Protein AF-A0AAV1YV28-F1 (afdb_monomer_lite)

Structure (mmCIF, N/CA/C/O backbone):
data_AF-A0AAV1YV28-F1
#
_entry.id   AF-A0AAV1YV28-F1
#
loop_
_atom_site.group_PDB
_atom_site.id
_atom_site.type_symbol
_atom_site.label_atom_id
_atom_site.label_alt_id
_atom_site.label_comp_id
_atom_site.label_asym_id
_atom_site.label_entity_id
_atom_site.label_seq_id
_atom_site.pdbx_PDB_ins_code
_atom_site.Cartn_x
_atom_site.Cartn_y
_atom_site.Cartn_z
_atom_site.occupancy
_atom_site.B_iso_or_equiv
_atom_site.auth_seq_id
_atom_site.auth_comp_id
_atom_site.auth_asym_id
_atom_site.auth_atom_id
_atom_site.pdbx_PDB_model_num
ATOM 1 N N . SER A 1 1 ? -13.618 16.324 21.498 1.00 54.50 1 SER A N 1
ATOM 2 C CA . SER A 1 1 ? -12.581 15.289 21.315 1.00 54.50 1 SER A CA 1
ATOM 3 C C . SER A 1 1 ? -12.567 14.875 19.855 1.00 54.50 1 SER A C 1
ATOM 5 O O . SER A 1 1 ? -13.608 14.509 19.326 1.00 54.50 1 SER A O 1
ATOM 7 N N . THR A 1 2 ? -11.431 14.998 19.172 1.00 57.94 2 THR A N 1
ATOM 8 C CA . THR A 1 2 ? -11.263 14.490 17.802 1.00 57.94 2 THR A CA 1
ATOM 9 C C . THR A 1 2 ? -11.181 12.964 17.871 1.00 57.94 2 THR A C 1
ATOM 11 O O . THR A 1 2 ? -10.337 12.460 18.613 1.00 57.94 2 THR A O 1
ATOM 14 N N . PRO A 1 3 ? -12.046 12.206 17.176 1.00 66.44 3 PRO A N 1
ATOM 15 C CA . PRO A 1 3 ? -11.948 10.755 17.198 1.00 66.44 3 PRO A CA 1
ATOM 16 C C . PRO A 1 3 ? -10.608 10.331 16.591 1.00 66.44 3 PRO A C 1
ATOM 18 O O . PRO A 1 3 ? -10.273 10.738 15.478 1.00 66.44 3 PRO A O 1
ATOM 21 N N . SER A 1 4 ? -9.830 9.533 17.324 1.00 81.69 4 SER A N 1
ATOM 22 C CA . SER A 1 4 ? -8.639 8.892 16.771 1.00 81.69 4 SER A CA 1
ATOM 23 C C . SER A 1 4 ? -9.070 7.890 15.700 1.00 81.69 4 SER A C 1
ATOM 25 O O . SER A 1 4 ? -10.062 7.181 15.863 1.00 81.69 4 SER A O 1
ATOM 27 N N . ALA A 1 5 ? -8.353 7.853 14.579 1.00 90.00 5 ALA A N 1
ATOM 28 C CA . ALA A 1 5 ? -8.618 6.931 13.480 1.00 90.00 5 ALA A CA 1
ATOM 29 C C . ALA A 1 5 ? -7.328 6.204 13.104 1.00 90.00 5 ALA A C 1
ATOM 31 O O . ALA A 1 5 ? -6.271 6.827 12.984 1.00 90.00 5 ALA A O 1
ATOM 32 N N . ILE A 1 6 ? -7.424 4.893 12.903 1.00 92.81 6 ILE A N 1
ATOM 33 C CA . ILE A 1 6 ? -6.308 4.060 12.450 1.00 92.81 6 ILE A CA 1
ATOM 34 C C . ILE A 1 6 ? -6.349 4.030 10.923 1.00 92.81 6 ILE A C 1
ATOM 36 O O . ILE A 1 6 ? -7.394 3.743 10.346 1.00 92.81 6 ILE A O 1
ATOM 40 N N . GLN A 1 7 ? -5.232 4.329 10.263 1.00 94.88 7 GLN A N 1
ATOM 41 C CA . GLN A 1 7 ? -5.139 4.294 8.802 1.00 94.88 7 GLN A CA 1
ATOM 42 C C . GLN A 1 7 ? -4.438 3.019 8.351 1.00 94.88 7 GLN A C 1
ATOM 44 O O . GLN A 1 7 ? -3.347 2.712 8.828 1.00 94.88 7 GLN A O 1
ATOM 49 N N . VAL A 1 8 ? -5.049 2.296 7.416 1.00 94.69 8 VAL A N 1
ATOM 50 C CA . VAL A 1 8 ? -4.530 1.022 6.908 1.00 94.69 8 VAL A CA 1
ATOM 51 C C . VAL A 1 8 ? -4.495 1.056 5.386 1.00 94.69 8 VAL A C 1
ATOM 53 O O . VAL A 1 8 ? -5.479 1.413 4.744 1.00 94.69 8 VAL A O 1
ATOM 56 N N . SER A 1 9 ? -3.377 0.654 4.790 1.00 95.12 9 SER A N 1
ATOM 57 C CA . SER A 1 9 ? -3.264 0.397 3.354 1.00 95.12 9 SER A CA 1
ATOM 58 C C . SER A 1 9 ? -2.717 -1.009 3.121 1.00 95.12 9 SER A C 1
ATOM 60 O O . SER A 1 9 ? -1.862 -1.487 3.863 1.00 95.12 9 SER A O 1
ATOM 62 N N . VAL A 1 10 ? -3.221 -1.680 2.085 1.00 93.56 10 VAL A N 1
ATOM 63 C CA . VAL A 1 10 ? -2.729 -2.989 1.639 1.00 93.56 10 VAL A CA 1
ATOM 64 C C . VAL A 1 10 ? -2.138 -2.808 0.251 1.00 93.56 10 VAL A C 1
ATOM 66 O O . VAL A 1 10 ? -2.799 -2.288 -0.647 1.00 93.56 10 VAL A O 1
ATOM 69 N N . HIS A 1 11 ? -0.882 -3.203 0.076 1.00 91.44 11 HIS A N 1
ATOM 70 C CA . HIS A 1 11 ? -0.154 -3.018 -1.174 1.00 91.44 11 HIS A CA 1
ATOM 71 C C . HIS A 1 11 ? 0.862 -4.137 -1.408 1.00 91.44 11 HIS A C 1
ATOM 73 O O . HIS A 1 11 ? 1.182 -4.913 -0.510 1.00 91.44 11 HIS A O 1
ATOM 79 N N . GLY A 1 12 ? 1.379 -4.227 -2.636 1.00 88.50 12 GLY A N 1
ATOM 80 C CA . GLY A 1 12 ? 2.452 -5.165 -2.963 1.00 88.50 12 GLY A CA 1
ATOM 81 C C . GLY A 1 12 ? 3.758 -4.819 -2.241 1.00 88.50 12 GLY A C 1
ATOM 82 O O . GLY A 1 12 ? 4.046 -3.648 -2.001 1.00 88.50 12 GLY A O 1
ATOM 83 N N . SER A 1 13 ? 4.588 -5.827 -1.960 1.00 85.94 13 SER A N 1
ATOM 84 C CA . SER A 1 13 ? 5.840 -5.700 -1.185 1.00 85.94 13 SER A CA 1
ATOM 85 C C . SER A 1 13 ? 6.887 -4.749 -1.777 1.00 85.94 13 SER A C 1
ATOM 87 O O . SER A 1 13 ? 7.822 -4.343 -1.096 1.00 85.94 13 SER A O 1
ATOM 89 N N . ARG A 1 14 ? 6.748 -4.408 -3.059 1.00 84.69 14 ARG A N 1
ATOM 90 C CA . ARG A 1 14 ? 7.692 -3.596 -3.834 1.00 84.69 14 ARG A CA 1
ATOM 91 C C . ARG A 1 14 ? 7.271 -2.133 -3.998 1.00 84.69 14 ARG A C 1
ATOM 93 O O . ARG A 1 14 ? 7.998 -1.361 -4.614 1.00 84.69 14 ARG A O 1
ATOM 100 N N . VAL A 1 15 ? 6.109 -1.755 -3.478 1.00 84.56 15 VAL A N 1
ATOM 101 C CA . VAL A 1 15 ? 5.551 -0.398 -3.562 1.00 84.56 15 VAL A CA 1
ATOM 102 C C . VAL A 1 15 ? 5.334 0.101 -2.141 1.00 84.56 15 VAL A C 1
ATOM 104 O O . VAL A 1 15 ? 5.039 -0.705 -1.270 1.00 84.56 15 VAL A O 1
ATOM 107 N N . ILE A 1 16 ? 5.476 1.400 -1.893 1.00 86.25 16 ILE A N 1
ATOM 108 C CA . ILE A 1 16 ? 5.050 2.025 -0.635 1.00 86.25 16 ILE A CA 1
ATOM 109 C C . ILE A 1 16 ? 3.856 2.919 -0.944 1.00 86.25 16 ILE A C 1
ATOM 111 O O . ILE A 1 16 ? 3.889 3.692 -1.900 1.00 86.25 16 ILE A O 1
ATOM 115 N N . LEU A 1 17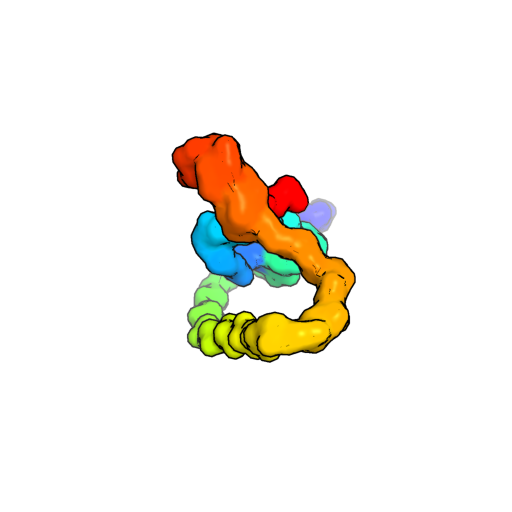 ? 2.794 2.811 -0.144 1.00 89.50 17 LEU A N 1
ATOM 116 C CA . LEU A 1 17 ? 1.629 3.687 -0.237 1.00 89.50 17 LEU A CA 1
ATOM 117 C C . LEU A 1 17 ? 1.495 4.529 1.025 1.00 89.50 17 LEU A C 1
ATOM 119 O O . LEU A 1 17 ? 1.695 4.045 2.135 1.00 89.50 17 LEU A O 1
ATOM 123 N N . ASN A 1 18 ? 1.065 5.777 0.859 1.00 91.00 18 ASN A N 1
ATOM 124 C CA . ASN A 1 18 ? 0.646 6.599 1.984 1.00 91.00 18 ASN A CA 1
ATOM 125 C C . ASN A 1 18 ? -0.779 6.185 2.418 1.00 91.00 18 ASN A C 1
ATOM 127 O O . ASN A 1 18 ? -1.717 6.420 1.647 1.00 91.00 18 ASN A O 1
ATOM 131 N N . PRO A 1 19 ? -0.980 5.628 3.627 1.00 93.94 19 PRO A N 1
ATOM 132 C CA . PRO A 1 19 ? -2.287 5.138 4.068 1.00 93.94 19 PRO A CA 1
ATOM 133 C C . PRO A 1 19 ? -3.329 6.250 4.262 1.00 93.94 19 PRO A C 1
ATOM 135 O O . PRO A 1 19 ? -4.517 5.979 4.149 1.00 93.94 19 PRO A O 1
ATOM 138 N N . PHE A 1 20 ? -2.913 7.508 4.450 1.00 92.44 20 PHE A N 1
ATOM 139 C CA . PHE A 1 20 ? -3.827 8.657 4.523 1.00 92.44 20 PHE A CA 1
ATOM 140 C C . PHE A 1 20 ? -4.368 9.081 3.150 1.00 92.44 20 PHE A C 1
ATOM 142 O O . PHE A 1 20 ? -5.399 9.741 3.071 1.00 92.44 20 PHE A O 1
ATOM 149 N N . LYS A 1 21 ? -3.668 8.735 2.059 1.00 93.50 21 LYS A N 1
ATOM 150 C CA . LYS A 1 21 ? -4.083 9.057 0.679 1.00 93.50 21 LYS A CA 1
ATOM 151 C C . LYS A 1 21 ? -4.669 7.858 -0.065 1.00 93.50 21 LYS A C 1
ATOM 153 O O . LYS A 1 21 ? -5.512 8.028 -0.941 1.00 93.50 21 LYS A O 1
ATOM 158 N N . LYS A 1 22 ? -4.151 6.659 0.209 1.00 92.94 22 LYS A N 1
ATOM 159 C CA . LYS A 1 22 ? -4.430 5.407 -0.509 1.00 92.94 22 LYS A CA 1
ATOM 160 C C . LYS A 1 22 ? -4.642 4.269 0.492 1.00 92.94 22 LYS A C 1
ATOM 162 O O . LYS A 1 22 ? -3.951 3.254 0.451 1.00 92.94 22 LYS A O 1
ATOM 167 N N . GLY A 1 23 ? -5.570 4.476 1.417 1.00 93.44 23 GLY A N 1
ATOM 168 C CA . GLY A 1 23 ? -5.921 3.516 2.456 1.00 93.44 23 GLY A CA 1
ATOM 169 C C . GLY A 1 23 ? -7.360 3.688 2.930 1.00 93.44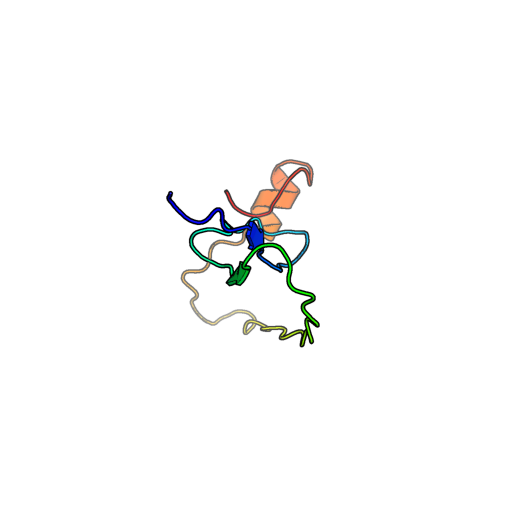 23 GLY A C 1
ATOM 170 O O . GLY A 1 23 ? -8.144 4.425 2.331 1.00 93.44 23 GLY A O 1
ATOM 171 N N . ILE A 1 24 ? -7.686 2.981 4.005 1.00 94.12 24 ILE A N 1
ATOM 172 C CA . ILE A 1 24 ? -8.970 3.027 4.699 1.00 94.12 24 ILE A CA 1
ATOM 173 C C . ILE A 1 24 ? -8.768 3.516 6.135 1.00 94.12 24 ILE A C 1
ATOM 175 O O . ILE A 1 24 ? -7.772 3.186 6.781 1.00 94.12 24 ILE A O 1
ATOM 179 N N . SER A 1 25 ? -9.737 4.281 6.637 1.00 94.62 25 SER A N 1
ATOM 180 C CA . SER A 1 25 ? -9.778 4.730 8.029 1.00 94.62 25 SER A CA 1
ATOM 181 C C . SER A 1 25 ? -10.667 3.808 8.858 1.00 94.62 25 SER A C 1
ATOM 183 O O . SER A 1 25 ? -11.851 3.644 8.562 1.00 94.62 25 SER A O 1
ATOM 185 N N . LEU A 1 26 ? -10.112 3.243 9.923 1.00 93.88 26 LEU A N 1
ATOM 186 C CA . LEU A 1 26 ? -10.811 2.379 10.865 1.00 93.88 26 LEU A CA 1
ATOM 187 C C . LEU A 1 26 ? -11.090 3.135 12.164 1.00 93.88 26 LEU A C 1
ATOM 189 O O . LEU A 1 26 ? -10.246 3.891 12.659 1.00 93.88 26 LEU A O 1
ATOM 193 N N . LYS A 1 27 ? -12.283 2.916 12.722 1.00 93.00 27 LYS A N 1
ATOM 194 C CA . LYS A 1 27 ? -12.656 3.457 14.029 1.00 93.00 27 LYS A CA 1
ATOM 195 C C . LYS A 1 27 ? -12.121 2.538 15.133 1.00 93.00 27 LYS A C 1
ATOM 197 O O . LYS A 1 27 ? -12.149 1.317 14.972 1.00 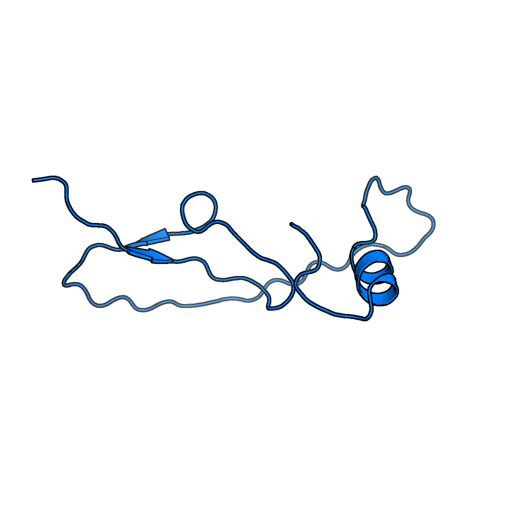93.00 27 LYS A O 1
ATOM 202 N N . PRO A 1 28 ? -11.658 3.095 16.259 1.00 91.06 28 PRO A N 1
ATOM 203 C CA . PRO A 1 28 ? -11.231 2.302 17.403 1.00 91.06 28 PRO A CA 1
ATOM 204 C C . PRO A 1 28 ? -12.416 1.543 18.013 1.00 91.06 28 PRO A C 1
ATOM 206 O O . PRO A 1 28 ? -13.562 1.972 17.885 1.00 91.06 28 PRO A O 1
ATOM 209 N N . CYS A 1 29 ? -12.118 0.443 18.709 1.00 92.31 29 CYS A N 1
ATOM 210 C CA . CYS A 1 29 ? -13.089 -0.404 19.418 1.00 92.31 29 CYS A CA 1
ATOM 211 C C . CYS A 1 29 ? -14.071 -1.187 18.523 1.00 92.31 29 CYS A C 1
ATOM 213 O O . CYS A 1 29 ? -15.137 -1.586 18.987 1.00 92.31 29 CYS A O 1
ATOM 215 N N . TYR A 1 30 ? -13.705 -1.449 17.266 1.00 92.56 30 TYR A N 1
ATOM 216 C CA . TYR A 1 30 ? -14.450 -2.322 16.354 1.00 92.56 30 TYR A CA 1
ATOM 217 C C . TYR A 1 30 ? -13.560 -3.448 15.823 1.00 92.56 30 TYR A C 1
ATOM 219 O O . T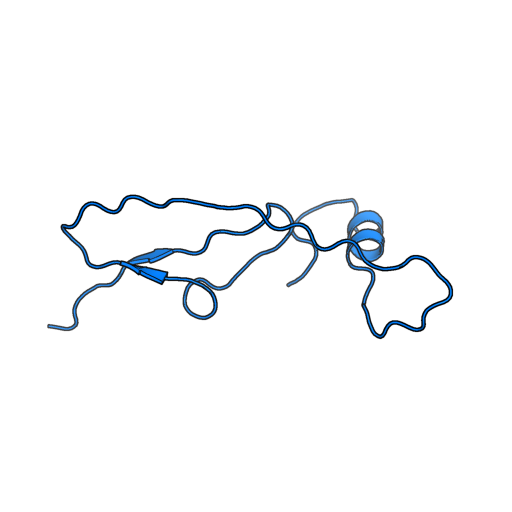YR A 1 30 ? -12.357 -3.267 15.638 1.00 92.56 30 TYR A O 1
ATOM 227 N N . ASN A 1 31 ? -14.178 -4.591 15.526 1.00 95.12 31 ASN A N 1
ATOM 228 C CA . ASN A 1 31 ? -13.542 -5.690 14.806 1.00 95.12 31 ASN A CA 1
ATOM 229 C C . ASN A 1 31 ? -13.873 -5.576 13.314 1.00 95.12 31 ASN A C 1
ATOM 231 O O . ASN A 1 31 ? -15.038 -5.417 12.949 1.00 95.12 31 ASN A O 1
ATOM 235 N N . TYR A 1 32 ? -12.857 -5.677 12.456 1.00 95.06 32 TYR A N 1
ATOM 236 C CA . TYR A 1 32 ? -12.999 -5.569 11.005 1.00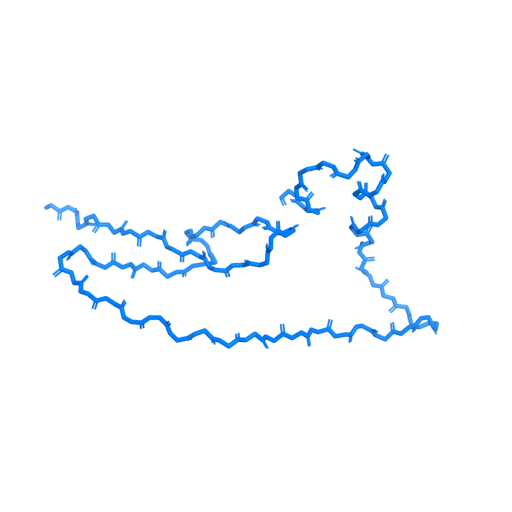 95.06 32 TYR A CA 1
ATOM 237 C C . TYR A 1 32 ? -12.500 -6.841 10.323 1.00 95.06 32 TYR A C 1
ATOM 239 O O . TYR A 1 32 ? -11.367 -7.259 10.547 1.00 95.06 32 TYR A O 1
ATOM 247 N N . ASN A 1 33 ? -13.321 -7.410 9.440 1.00 96.06 33 ASN A N 1
ATOM 248 C CA . ASN A 1 33 ? -12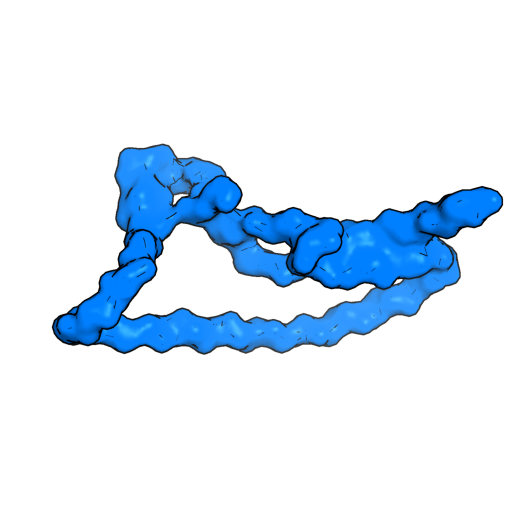.912 -8.494 8.551 1.00 96.06 33 ASN A CA 1
ATOM 249 C C . ASN A 1 33 ? -12.545 -7.904 7.185 1.00 96.06 33 ASN A C 1
ATOM 251 O O . ASN A 1 33 ? -13.385 -7.284 6.531 1.00 96.06 33 ASN A O 1
ATOM 255 N N . LEU A 1 34 ? -11.293 -8.083 6.762 1.00 93.69 34 LEU A N 1
ATOM 256 C CA . LEU A 1 34 ? -10.798 -7.615 5.468 1.00 93.69 34 LEU A CA 1
ATOM 257 C C . LEU A 1 34 ? -10.749 -8.783 4.482 1.00 93.69 34 LEU A C 1
ATOM 259 O O . LEU A 1 34 ? -9.963 -9.712 4.650 1.00 93.69 34 LEU A O 1
ATOM 263 N N . PHE A 1 35 ? -11.562 -8.712 3.431 1.00 95.12 35 PHE A N 1
ATOM 264 C CA . PHE A 1 35 ? -11.568 -9.692 2.348 1.00 95.12 35 PHE A CA 1
ATOM 265 C C . PHE A 1 35 ? -10.796 -9.125 1.162 1.00 95.12 35 PHE A C 1
ATOM 267 O O . PHE A 1 35 ? -11.225 -8.164 0.526 1.00 95.12 35 PHE A O 1
ATOM 274 N N . LEU A 1 36 ? -9.619 -9.688 0.901 1.00 92.88 36 LEU A N 1
ATOM 275 C CA . LEU A 1 36 ? -8.699 -9.180 -0.109 1.00 92.88 36 LEU A CA 1
ATOM 276 C C . LEU A 1 36 ? -8.836 -9.972 -1.410 1.00 92.88 36 LEU A C 1
ATOM 278 O O . LEU A 1 36 ? -8.862 -11.200 -1.393 1.00 92.88 36 LEU A O 1
ATOM 282 N N . SER A 1 37 ? -8.849 -9.261 -2.536 1.00 94.00 37 SER A N 1
ATOM 283 C CA . SER A 1 37 ? -8.706 -9.842 -3.871 1.00 94.00 37 SER A CA 1
ATOM 284 C C . SER A 1 37 ? -7.489 -9.234 -4.557 1.00 94.00 37 SER A C 1
ATOM 286 O O . SER A 1 37 ? -7.269 -8.023 -4.493 1.00 94.00 37 SER A O 1
ATOM 288 N N . LYS A 1 38 ? -6.670 -10.080 -5.184 1.00 91.56 38 LYS A N 1
ATOM 289 C CA . LYS A 1 38 ? -5.453 -9.650 -5.871 1.00 91.56 38 LYS A CA 1
ATOM 290 C C . LYS A 1 38 ? -5.735 -9.484 -7.359 1.00 91.56 38 LYS A C 1
ATOM 292 O O . LYS A 1 38 ? -6.007 -10.462 -8.046 1.00 91.56 38 LYS A O 1
ATOM 297 N N . THR A 1 39 ? -5.537 -8.271 -7.858 1.00 90.69 39 THR A N 1
ATOM 298 C CA . THR A 1 39 ? -5.538 -7.972 -9.295 1.00 90.69 39 THR A CA 1
ATOM 299 C C . THR A 1 39 ? -4.102 -7.822 -9.792 1.00 90.69 39 THR A C 1
ATOM 301 O O . THR A 1 39 ? -3.288 -7.154 -9.151 1.00 90.69 39 THR A O 1
ATOM 304 N N . ILE A 1 40 ? -3.779 -8.450 -10.924 1.00 88.69 40 ILE A N 1
ATOM 305 C CA . ILE A 1 40 ? -2.485 -8.320 -11.605 1.00 88.69 40 ILE A CA 1
ATOM 306 C C . ILE A 1 40 ? -2.742 -7.640 -12.948 1.00 88.69 40 ILE A C 1
ATOM 308 O O . ILE A 1 40 ? -3.587 -8.095 -13.710 1.00 88.69 40 ILE A O 1
ATOM 312 N N . ASN A 1 41 ? -2.014 -6.558 -13.220 1.00 83.19 41 ASN A N 1
ATOM 313 C CA . ASN A 1 41 ? -2.055 -5.871 -14.506 1.00 83.19 41 ASN A CA 1
ATOM 314 C C . ASN A 1 41 ? -0.802 -6.253 -15.295 1.00 83.19 41 ASN A C 1
ATOM 316 O O . ASN A 1 41 ? 0.307 -5.889 -14.897 1.00 83.19 41 ASN A O 1
ATOM 320 N N . GLU A 1 42 ? -0.980 -6.980 -16.392 1.00 83.81 42 GLU A N 1
ATOM 321 C CA . GLU A 1 42 ? 0.096 -7.318 -17.322 1.00 83.81 42 GLU A CA 1
ATOM 322 C C . GLU A 1 42 ? 0.142 -6.270 -18.435 1.00 83.81 42 GLU A C 1
ATOM 324 O O . GLU A 1 42 ? -0.869 -5.974 -19.073 1.00 83.81 42 GLU A O 1
ATOM 329 N N . LEU A 1 43 ? 1.308 -5.650 -18.622 1.00 80.94 43 LEU A N 1
ATOM 330 C CA . LEU A 1 43 ? 1.505 -4.640 -19.658 1.00 80.94 43 LEU A CA 1
ATOM 331 C C . LEU A 1 43 ? 1.804 -5.316 -20.997 1.00 80.94 43 LEU A C 1
ATOM 333 O O . LEU A 1 43 ? 2.447 -6.364 -21.039 1.00 80.94 43 LEU A O 1
ATOM 337 N N . LEU A 1 44 ? 1.371 -4.685 -22.091 1.00 83.12 44 LEU A N 1
ATOM 338 C CA . LEU A 1 44 ? 1.704 -5.154 -23.432 1.00 83.12 44 LEU A CA 1
ATOM 339 C C . LEU A 1 44 ? 3.230 -5.114 -23.650 1.00 83.12 44 LEU A C 1
ATOM 341 O O . LEU A 1 44 ? 3.879 -4.154 -23.221 1.00 83.12 44 LEU A O 1
ATOM 345 N N . PRO A 1 45 ? 3.812 -6.123 -24.324 1.00 78.31 45 PRO A N 1
ATOM 346 C CA . PRO A 1 45 ? 5.225 -6.106 -24.686 1.00 78.31 45 PRO A CA 1
ATOM 347 C C . PRO A 1 45 ? 5.509 -5.034 -25.750 1.00 78.31 45 PRO A C 1
ATOM 349 O O . PRO A 1 45 ? 4.598 -4.519 -26.388 1.00 78.31 45 PRO A O 1
ATOM 352 N N . TYR A 1 46 ? 6.783 -4.710 -25.980 1.00 72.75 46 TYR A N 1
ATOM 353 C CA . TYR A 1 46 ? 7.229 -3.912 -27.137 1.00 72.75 46 TYR A CA 1
ATOM 354 C C . TYR A 1 46 ? 6.513 -4.349 -28.445 1.00 72.75 46 TYR A C 1
ATOM 356 O O . TYR A 1 46 ? 6.327 -5.558 -28.613 1.00 72.75 46 TYR A O 1
ATOM 364 N N . PRO A 1 47 ? 6.110 -3.451 -29.382 1.00 83.31 47 PRO A N 1
ATOM 365 C CA . PRO A 1 47 ? 6.602 -2.087 -29.645 1.00 83.31 47 PRO A CA 1
ATOM 366 C C . PRO A 1 47 ? 5.691 -0.939 -29.197 1.00 83.31 47 PRO A C 1
ATOM 368 O O . PRO A 1 47 ? 5.878 0.193 -29.642 1.00 83.31 47 PRO A O 1
ATOM 371 N N . TYR A 1 48 ? 4.684 -1.195 -28.362 1.00 81.62 48 TYR A N 1
ATOM 372 C CA . TYR A 1 48 ? 3.760 -0.130 -27.977 1.00 81.62 48 TYR A CA 1
ATOM 373 C C . TYR A 1 48 ? 4.489 0.971 -27.206 1.00 81.62 48 TYR A C 1
ATOM 375 O O . TYR A 1 48 ? 5.161 0.717 -26.204 1.00 81.62 48 TYR A O 1
ATOM 383 N N . THR A 1 49 ? 4.350 2.208 -27.677 1.00 76.69 49 THR A N 1
ATOM 384 C CA . THR A 1 49 ? 4.897 3.375 -26.995 1.00 76.69 49 THR A CA 1
ATOM 385 C C . THR A 1 49 ? 4.213 3.510 -25.640 1.00 76.69 49 THR A C 1
ATOM 387 O O . THR A 1 49 ? 3.004 3.724 -25.565 1.00 76.69 49 THR A O 1
ATOM 390 N N . THR A 1 50 ? 4.982 3.396 -24.559 1.00 77.75 50 THR A N 1
ATOM 391 C CA . THR A 1 50 ? 4.492 3.652 -23.202 1.00 77.75 50 THR A CA 1
ATOM 392 C C . THR A 1 50 ? 5.215 4.864 -22.629 1.00 77.75 50 THR A C 1
ATOM 394 O O . THR A 1 50 ? 6.400 5.063 -22.881 1.00 77.75 50 THR A O 1
ATOM 397 N N . ASN A 1 51 ? 4.512 5.680 -21.844 1.00 79.88 51 ASN A N 1
ATOM 398 C CA . ASN A 1 51 ? 5.132 6.727 -21.023 1.00 79.88 51 ASN A CA 1
ATOM 399 C C . ASN A 1 51 ? 5.375 6.206 -19.595 1.00 79.88 51 ASN A C 1
ATOM 401 O O . ASN A 1 51 ? 5.081 6.871 -18.602 1.00 79.88 51 ASN A O 1
ATOM 405 N N . CYS A 1 52 ? 5.801 4.946 -19.490 1.00 79.00 52 CYS A N 1
ATOM 406 C CA . CYS A 1 52 ? 6.009 4.267 -18.221 1.00 79.00 52 CYS A CA 1
ATOM 407 C C . CYS A 1 52 ? 7.499 4.248 -17.879 1.00 79.00 52 CYS A C 1
ATOM 409 O O . CYS A 1 52 ? 8.330 3.849 -18.690 1.00 79.00 52 CYS A O 1
ATOM 411 N N . THR A 1 53 ? 7.836 4.621 -16.648 1.00 84.50 53 THR A N 1
ATOM 412 C CA . THR A 1 53 ? 9.191 4.447 -16.119 1.00 84.50 53 THR A CA 1
ATOM 413 C C . THR A 1 53 ? 9.420 2.981 -15.755 1.00 84.50 53 THR A C 1
ATOM 415 O O . THR A 1 53 ? 8.637 2.401 -14.999 1.00 84.50 53 THR A O 1
ATOM 418 N N . ASP A 1 54 ? 10.521 2.384 -16.221 1.00 85.75 54 ASP A N 1
ATOM 419 C CA . ASP A 1 54 ? 10.921 1.037 -15.797 1.00 85.75 54 ASP A CA 1
ATOM 420 C C . ASP A 1 54 ? 11.548 1.066 -14.394 1.00 85.75 54 ASP A C 1
ATOM 422 O O . ASP A 1 54 ? 12.766 1.113 -14.192 1.00 85.75 54 ASP A O 1
ATOM 426 N N . TYR A 1 55 ? 10.681 1.039 -13.384 1.00 85.50 55 TYR A N 1
ATOM 427 C CA . TYR A 1 55 ? 11.105 1.024 -11.990 1.00 85.50 55 TYR A CA 1
ATOM 428 C C . TYR A 1 55 ? 11.850 -0.258 -11.593 1.00 85.50 55 TYR A C 1
ATOM 430 O O . TYR A 1 55 ? 12.632 -0.226 -10.642 1.00 85.50 55 TYR A O 1
ATOM 438 N N . LEU A 1 56 ? 11.638 -1.379 -12.295 1.00 87.62 56 LEU A N 1
ATOM 439 C CA . LEU A 1 56 ? 12.331 -2.637 -12.008 1.00 87.62 56 LEU A CA 1
ATOM 440 C C . LEU A 1 56 ? 13.787 -2.568 -12.463 1.00 87.62 56 LEU A C 1
ATOM 442 O O . LEU A 1 56 ? 14.671 -2.966 -11.702 1.00 87.62 56 LEU A O 1
ATOM 446 N N . ALA A 1 57 ? 14.045 -2.034 -13.658 1.00 88.00 57 ALA A N 1
ATOM 447 C CA . ALA A 1 57 ? 15.401 -1.787 -14.136 1.00 88.00 57 ALA A CA 1
ATOM 448 C C . ALA A 1 57 ? 16.147 -0.823 -13.203 1.00 88.00 57 ALA A C 1
ATOM 450 O O . ALA A 1 57 ? 17.246 -1.140 -12.743 1.00 88.00 57 ALA A O 1
ATOM 451 N N . LEU A 1 58 ? 15.512 0.296 -12.829 1.00 88.56 58 LEU A N 1
ATOM 452 C CA . LEU A 1 58 ? 16.093 1.261 -11.890 1.00 88.56 58 LEU A CA 1
ATOM 453 C C . LEU A 1 58 ? 16.384 0.648 -10.515 1.00 88.56 58 LEU A C 1
ATOM 455 O O . LEU A 1 58 ? 17.381 0.998 -9.890 1.00 88.56 58 LEU A O 1
ATOM 459 N N . TRP A 1 59 ? 15.531 -0.258 -10.032 1.00 88.75 59 TRP A N 1
ATOM 460 C CA . TRP A 1 59 ? 15.716 -0.939 -8.752 1.00 88.75 59 TRP A CA 1
ATOM 461 C C . TRP A 1 59 ? 16.852 -1.961 -8.767 1.00 88.75 59 TRP A C 1
ATOM 463 O O . TRP A 1 59 ? 17.635 -2.028 -7.818 1.00 88.75 59 TRP A O 1
ATOM 473 N N . LYS A 1 60 ? 16.993 -2.711 -9.864 1.00 91.62 60 LYS A N 1
ATOM 474 C CA . LYS A 1 60 ? 18.127 -3.621 -10.063 1.00 91.62 60 LYS A CA 1
ATOM 475 C C . LYS A 1 60 ? 19.448 -2.855 -10.130 1.00 91.62 60 LYS A C 1
ATOM 477 O O . LYS A 1 60 ? 20.407 -3.257 -9.481 1.00 91.62 60 LYS A O 1
ATOM 482 N N . ALA A 1 61 ? 19.475 -1.722 -10.836 1.00 91.06 61 ALA A N 1
ATOM 483 C CA . ALA A 1 61 ? 20.669 -0.885 -10.968 1.00 91.06 61 ALA A CA 1
ATOM 484 C C . ALA A 1 61 ? 21.186 -0.334 -9.624 1.00 91.06 61 ALA A C 1
ATOM 486 O O . ALA A 1 61 ? 22.380 -0.097 -9.476 1.00 91.06 61 ALA A O 1
ATOM 487 N N . ARG A 1 62 ? 20.309 -0.174 -8.624 1.00 88.62 62 ARG A N 1
ATOM 488 C CA . ARG A 1 62 ? 20.655 0.273 -7.260 1.00 88.62 62 ARG A CA 1
ATOM 489 C C . ARG A 1 62 ? 20.856 -0.875 -6.259 1.00 88.62 62 ARG A C 1
ATOM 491 O O . ARG A 1 62 ? 20.686 -0.683 -5.058 1.00 88.62 62 ARG A O 1
ATOM 498 N N . GLY A 1 63 ? 21.181 -2.073 -6.748 1.00 91.12 63 GLY A N 1
ATOM 499 C CA . GLY A 1 63 ? 21.516 -3.236 -5.916 1.00 91.12 63 GLY A CA 1
ATOM 500 C C . GLY A 1 63 ? 20.314 -3.979 -5.327 1.00 91.12 63 GLY A C 1
ATOM 501 O O . GLY A 1 63 ? 20.492 -4.862 -4.497 1.00 91.12 63 GLY A O 1
ATOM 502 N N . GLY A 1 64 ? 19.086 -3.662 -5.750 1.00 85.44 64 GLY A N 1
ATOM 503 C CA . GLY A 1 64 ? 17.899 -4.398 -5.312 1.00 85.44 64 GLY A CA 1
ATOM 504 C C . GLY A 1 64 ? 17.467 -4.106 -3.871 1.00 85.44 64 GLY A C 1
ATOM 505 O O . GLY A 1 64 ? 16.905 -4.970 -3.200 1.00 85.44 64 GLY A O 1
ATOM 506 N N . HIS A 1 65 ? 17.720 -2.895 -3.375 1.00 83.38 65 HIS A N 1
ATOM 507 C CA . HIS A 1 65 ? 17.337 -2.495 -2.021 1.00 83.38 65 HIS A CA 1
ATOM 508 C C . HIS A 1 65 ? 16.161 -1.511 -2.016 1.00 83.38 65 HIS A C 1
ATOM 510 O O . HIS A 1 65 ? 16.052 -0.627 -2.869 1.00 83.38 65 HIS A O 1
ATOM 516 N N . GLY A 1 66 ? 15.283 -1.658 -1.020 1.00 81.88 66 GLY A N 1
ATOM 517 C CA . GLY A 1 66 ? 14.135 -0.774 -0.812 1.00 81.88 66 GLY A CA 1
ATOM 518 C C . GLY A 1 66 ? 13.007 -0.945 -1.844 1.00 81.88 66 GLY A C 1
ATOM 519 O O . GLY A 1 66 ? 12.998 -1.913 -2.606 1.00 81.88 66 GLY A O 1
ATOM 520 N N . PRO A 1 67 ? 12.021 -0.034 -1.861 1.00 83.44 67 PRO A N 1
ATOM 521 C CA . PRO A 1 67 ? 10.896 -0.071 -2.797 1.00 83.44 67 PRO A CA 1
ATOM 522 C C . PRO A 1 67 ? 11.282 0.346 -4.229 1.00 83.44 67 PRO A C 1
ATOM 524 O O . PRO A 1 67 ? 12.342 0.925 -4.486 1.00 83.44 67 PRO A O 1
ATOM 527 N N . LEU A 1 68 ? 10.393 0.067 -5.188 1.00 83.88 68 LEU A N 1
ATOM 528 C CA . LEU A 1 68 ? 10.549 0.430 -6.603 1.00 83.88 68 LEU A CA 1
ATOM 529 C C . LEU A 1 68 ? 10.388 1.934 -6.851 1.00 83.88 68 LEU A C 1
ATOM 531 O O . LEU A 1 68 ? 11.093 2.496 -7.692 1.00 83.88 68 LEU A O 1
ATOM 535 N N . SER A 1 69 ? 9.526 2.592 -6.083 1.00 70.56 69 SER A N 1
ATOM 536 C CA . SER A 1 69 ? 9.250 4.025 -6.164 1.00 70.56 69 SER A CA 1
ATOM 537 C C . SER A 1 69 ? 9.353 4.679 -4.785 1.00 70.56 69 SER A C 1
ATOM 539 O O . SER A 1 69 ? 9.194 4.003 -3.766 1.00 70.56 69 SER A O 1
ATOM 541 N N . ARG A 1 70 ? 9.641 5.985 -4.774 1.00 55.81 70 ARG A N 1
ATOM 542 C CA . ARG A 1 70 ? 9.489 6.839 -3.589 1.00 55.81 70 ARG A CA 1
ATOM 543 C C . ARG A 1 70 ? 8.032 7.241 -3.404 1.00 55.81 70 ARG A C 1
ATOM 545 O O . ARG A 1 70 ? 7.345 7.385 -4.441 1.00 55.81 70 ARG A O 1
#

pLDDT: mean 86.43, std 8.99, range [54.5, 96.06]

Radius of gyration: 17.31 Å; chains: 1; bounding box: 36×25×51 Å

Sequence (70 aa):
STPSAIQVSVHGSRVILNPFKKGISLKPCYNYNLFLSKTINELLPYPYTTNCTDYLALWKARGGHGPLSR

Secondary structure (DSSP, 8-state):
-PPP-EEE----TT----TTTSSEEE-TT------------PPPPTTS------HHHHHHHTTT-S-S--

Foldseek 3Di:
DPFDWDFDADDDPQDDDDSVVHTDTDGPPDDDDDDDDDDDDDDDDPDDDDPDDPLVVVCVVVVNDHHSDD

Organism: NCBI:txid280406